Protein AF-A0AAI9WNK6-F1 (afdb_monomer)

Solvent-accessible surface area (backbone atoms only — not comparable to full-atom values): 5973 Å² total; per-residue (Å²): 107,74,70,57,53,52,52,50,53,51,51,50,50,51,51,52,51,52,45,38,49,47,11,70,74,67,33,55,93,78,34,60,34,64,71,58,52,53,51,52,49,52,53,46,71,70,35,66,62,52,59,50,52,50,49,53,53,51,49,52,52,51,52,53,48,52,52,45,48,73,49,50,50,59,50,51,52,46,29,76,72,30,75,71,48,28,67,67,46,46,64,59,52,64,61,55,70,77,54,60,68,74,79,74,54,134

Secondary structure (DSSP, 8-state):
-HHHHHHHHHHHHHHHHHHHHHHHHH-TTTS--HHHHHHHHHHHHH-HHHHHHHHHHHHHHHHHHHHHHHHHHHHHHHHHH-HHHHHHHHHHHHHHTT--GGGG--

pLDDT: mean 93.77, std 5.88, range [66.06, 98.31]

Foldseek 3Di:
DVVVVVVVVVVVVVVLVVLQVCCVVVDCVVRNHPVVVVVVVVVLVPDVVNVVVVVVVVVVVVVVVVVCCVPVVVLVVVLVVDVVSVVVCVVVCVVPVPDDVVVVDD

Sequence (106 aa):
MKTTLLRYSAAAAVLFLLWEAASVLLGEDIIPSPAAVLRALQEALMNPDLARHAAVSARRLAEALAVAILTGFPLGLLFGHSPKADWLGAPITFITLPLPKIVLLP

Structure (mmCIF, N/CA/C/O backbone):
data_AF-A0AAI9WNK6-F1
#
_entry.id   AF-A0AAI9WNK6-F1
#
loop_
_atom_site.group_PDB
_atom_site.id
_atom_site.type_symbol
_atom_site.label_atom_id
_atom_site.label_alt_id
_atom_site.label_comp_id
_atom_site.label_asym_id
_atom_site.label_entity_id
_atom_site.label_seq_id
_atom_site.pdbx_PDB_ins_code
_atom_site.Cartn_x
_atom_site.Cartn_y
_atom_site.Cartn_z
_atom_site.occupancy
_atom_site.B_iso_or_equiv
_atom_site.auth_seq_id
_atom_site.auth_comp_id
_atom_site.auth_asym_id
_atom_site.auth_atom_id
_atom_site.pdbx_PDB_model_num
ATOM 1 N N . MET A 1 1 ? 30.781 -3.188 5.743 1.00 66.06 1 MET A N 1
ATOM 2 C CA . MET A 1 1 ? 29.942 -2.191 5.031 1.00 66.06 1 MET A CA 1
ATOM 3 C C . MET A 1 1 ? 30.277 -2.067 3.545 1.00 66.06 1 MET A C 1
ATOM 5 O O . MET A 1 1 ? 29.397 -2.356 2.749 1.00 66.06 1 MET A O 1
ATOM 9 N N . LYS A 1 2 ? 31.507 -1.703 3.136 1.00 74.75 2 LYS A N 1
ATOM 10 C CA . LYS A 1 2 ? 31.858 -1.525 1.704 1.00 74.75 2 LYS A CA 1
ATOM 11 C C . LYS A 1 2 ? 31.635 -2.780 0.840 1.00 74.75 2 LYS A C 1
ATOM 13 O O . LYS A 1 2 ? 31.075 -2.692 -0.243 1.00 74.75 2 LYS A O 1
ATOM 18 N N . THR A 1 3 ? 32.005 -3.953 1.354 1.00 86.88 3 THR A N 1
ATOM 19 C CA . THR A 1 3 ? 31.813 -5.249 0.676 1.00 86.88 3 THR A CA 1
ATOM 20 C C . THR A 1 3 ? 30.341 -5.637 0.538 1.00 86.88 3 THR A C 1
ATOM 22 O O . THR A 1 3 ? 29.941 -6.203 -0.472 1.00 86.88 3 THR A O 1
ATOM 25 N N . THR A 1 4 ? 29.515 -5.305 1.530 1.00 89.62 4 THR A N 1
ATOM 26 C CA . THR A 1 4 ? 28.067 -5.545 1.512 1.00 89.62 4 THR A CA 1
ATOM 27 C C . THR A 1 4 ? 27.374 -4.688 0.456 1.00 89.62 4 THR A C 1
ATOM 29 O O . THR A 1 4 ? 26.599 -5.216 -0.333 1.00 89.62 4 THR A O 1
ATOM 32 N N . LEU A 1 5 ? 27.695 -3.391 0.399 1.00 94.12 5 LEU A N 1
ATOM 33 C CA . LEU A 1 5 ? 27.138 -2.473 -0.596 1.00 94.12 5 LEU A CA 1
ATOM 34 C C . LEU A 1 5 ? 27.471 -2.931 -2.023 1.00 94.12 5 LEU A C 1
ATOM 36 O O . LEU A 1 5 ? 26.574 -3.036 -2.850 1.00 94.12 5 LEU A O 1
ATOM 40 N N . LEU A 1 6 ? 28.732 -3.301 -2.277 1.00 95.19 6 LEU A N 1
ATOM 41 C CA . LEU A 1 6 ? 29.170 -3.801 -3.583 1.00 95.19 6 LEU A CA 1
ATOM 42 C C . LEU A 1 6 ? 28.383 -5.044 -4.024 1.00 95.19 6 LEU A C 1
ATOM 44 O O . LEU A 1 6 ? 27.975 -5.135 -5.178 1.00 95.19 6 LEU A O 1
ATOM 48 N N . ARG A 1 7 ? 28.139 -5.986 -3.104 1.00 95.06 7 ARG A N 1
ATOM 49 C CA . ARG A 1 7 ? 27.366 -7.205 -3.391 1.00 95.06 7 ARG A CA 1
ATOM 50 C C . ARG A 1 7 ? 25.924 -6.889 -3.777 1.00 95.06 7 ARG A C 1
ATOM 52 O O . ARG A 1 7 ? 25.432 -7.462 -4.742 1.00 95.06 7 ARG A O 1
ATOM 5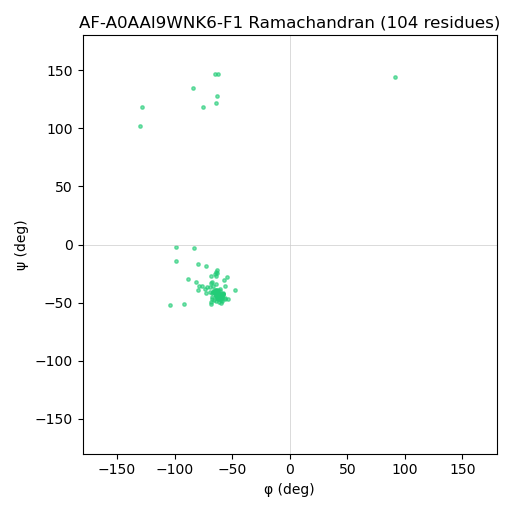9 N N . TYR A 1 8 ? 25.264 -5.982 -3.056 1.00 96.44 8 TYR A N 1
ATOM 60 C CA . TYR A 1 8 ? 23.888 -5.594 -3.374 1.00 96.44 8 TYR A CA 1
ATOM 61 C C . TYR A 1 8 ? 23.795 -4.808 -4.681 1.00 96.44 8 TYR A C 1
ATOM 63 O O . TYR A 1 8 ? 22.905 -5.086 -5.479 1.00 96.44 8 TYR A O 1
ATOM 71 N N . SER A 1 9 ? 24.730 -3.895 -4.952 1.00 96.44 9 SER A N 1
ATOM 72 C CA . SER A 1 9 ? 24.780 -3.187 -6.235 1.00 96.44 9 SER A CA 1
ATOM 73 C C . SER A 1 9 ? 25.027 -4.142 -7.406 1.00 96.44 9 SER A C 1
ATOM 75 O O . SER A 1 9 ? 24.370 -4.022 -8.434 1.00 96.44 9 SER A O 1
ATOM 77 N N . ALA A 1 10 ? 25.927 -5.120 -7.248 1.00 96.56 10 ALA A N 1
ATOM 78 C CA . ALA A 1 10 ? 26.172 -6.142 -8.265 1.00 96.56 10 AL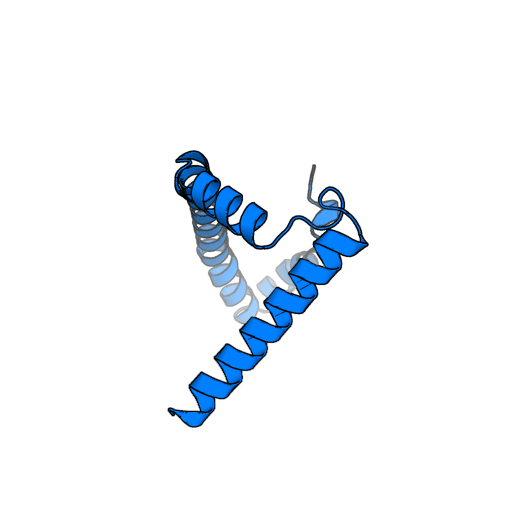A A CA 1
ATOM 79 C C . ALA A 1 10 ? 24.932 -7.019 -8.498 1.00 96.56 10 ALA A C 1
ATOM 81 O O . ALA A 1 10 ? 24.558 -7.256 -9.642 1.00 96.56 10 ALA A O 1
ATOM 82 N N . ALA A 1 11 ? 24.256 -7.450 -7.428 1.00 96.94 11 ALA A N 1
ATOM 83 C CA . ALA A 1 11 ? 23.008 -8.201 -7.536 1.00 96.94 11 ALA A CA 1
ATOM 84 C C . ALA A 1 11 ? 21.913 -7.389 -8.247 1.00 96.94 11 ALA A C 1
ATOM 86 O O . ALA A 1 11 ? 21.256 -7.908 -9.144 1.00 96.94 11 ALA A O 1
ATOM 87 N N . ALA A 1 12 ? 21.757 -6.107 -7.902 1.00 96.12 12 ALA A N 1
ATOM 88 C CA . ALA A 1 12 ? 20.814 -5.217 -8.571 1.00 96.12 12 ALA A CA 1
ATOM 89 C C . ALA A 1 12 ? 21.143 -5.073 -10.064 1.00 96.12 12 ALA A C 1
ATOM 91 O O . ALA A 1 12 ? 20.252 -5.214 -10.894 1.00 96.12 12 ALA A O 1
ATOM 92 N N . ALA A 1 13 ? 22.415 -4.866 -10.419 1.00 97.00 13 ALA A N 1
ATOM 93 C CA . ALA A 1 13 ? 22.844 -4.782 -11.813 1.00 97.00 13 ALA A CA 1
ATOM 94 C C . ALA A 1 13 ? 22.516 -6.065 -12.593 1.00 97.00 13 ALA A C 1
ATOM 96 O O . ALA A 1 13 ? 21.972 -5.985 -13.690 1.00 97.00 13 ALA A O 1
ATOM 97 N N . VAL A 1 14 ? 22.772 -7.243 -12.013 1.00 97.50 14 VAL A N 1
ATOM 98 C CA . VAL A 1 14 ? 22.399 -8.528 -12.626 1.00 97.50 14 VAL A CA 1
ATOM 99 C C . VAL A 1 14 ? 20.887 -8.619 -12.836 1.00 97.50 14 VAL A C 1
ATOM 101 O O . VAL A 1 14 ? 20.455 -9.011 -13.914 1.00 97.50 14 VAL A O 1
ATOM 104 N N . LEU A 1 15 ? 20.075 -8.217 -11.855 1.00 97.25 15 LEU A N 1
ATOM 105 C CA . LEU A 1 15 ? 18.615 -8.213 -11.995 1.00 97.25 15 LEU A CA 1
ATOM 106 C C . LEU A 1 15 ? 18.136 -7.263 -13.099 1.00 97.25 15 LEU A C 1
ATOM 108 O O . LEU A 1 15 ? 17.277 -7.648 -13.887 1.00 97.25 15 LEU A O 1
ATOM 112 N N . PHE A 1 16 ? 18.708 -6.060 -13.197 1.00 96.75 16 PHE A N 1
ATOM 113 C CA . PHE A 1 16 ? 18.389 -5.120 -14.274 1.00 96.75 16 PHE A CA 1
ATOM 114 C C . PHE A 1 16 ? 18.785 -5.660 -15.649 1.00 96.75 16 PHE A C 1
ATOM 116 O O . PHE A 1 16 ? 18.017 -5.511 -16.592 1.00 96.75 16 PHE A O 1
ATOM 123 N N . LEU A 1 17 ? 19.935 -6.330 -15.763 1.00 97.19 17 LEU A N 1
ATOM 124 C CA . LEU A 1 17 ? 20.359 -6.964 -17.013 1.00 97.19 17 LEU A CA 1
ATOM 125 C C . LEU A 1 17 ? 19.446 -8.128 -17.405 1.00 97.19 17 LEU A C 1
ATOM 127 O O . LEU A 1 17 ? 19.108 -8.267 -18.575 1.00 97.19 17 LEU A O 1
ATOM 131 N N . LEU A 1 18 ? 19.027 -8.951 -16.441 1.00 97.44 18 LEU A N 1
ATOM 132 C CA . LEU A 1 18 ? 18.077 -10.037 -16.689 1.00 97.44 18 LEU A CA 1
ATOM 133 C C . LEU A 1 18 ? 16.702 -9.502 -17.097 1.00 97.44 18 LEU A C 1
ATOM 135 O O . LEU A 1 18 ? 16.076 -10.064 -17.990 1.00 97.44 18 LEU A O 1
ATOM 139 N N . TRP A 1 19 ? 16.245 -8.416 -16.474 1.00 9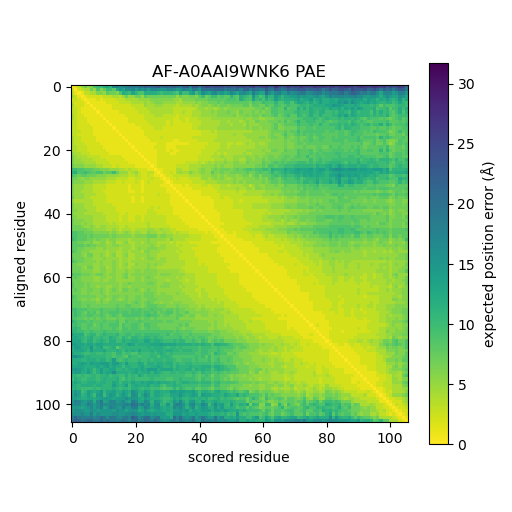7.56 19 TRP A N 1
ATOM 140 C CA . TRP A 1 19 ? 14.999 -7.750 -16.843 1.00 97.56 19 TRP A CA 1
ATOM 141 C C . TRP A 1 19 ? 15.086 -7.135 -18.245 1.00 97.56 19 TRP A C 1
ATOM 143 O O . TRP A 1 19 ? 14.214 -7.398 -19.068 1.00 97.56 19 TRP A O 1
ATOM 153 N N . GLU A 1 20 ? 16.152 -6.399 -18.561 1.00 97.12 20 GLU A N 1
ATOM 154 C CA . GLU A 1 20 ? 16.390 -5.870 -19.910 1.00 97.12 20 GLU A CA 1
ATOM 155 C C . GLU A 1 20 ? 16.413 -7.003 -20.949 1.00 97.12 20 GLU A C 1
ATOM 157 O O . GLU A 1 20 ? 15.712 -6.941 -21.956 1.00 97.12 20 GLU A O 1
ATOM 162 N N . ALA A 1 21 ? 17.136 -8.093 -20.670 1.00 96.69 21 ALA A N 1
ATOM 163 C CA . ALA A 1 21 ? 17.161 -9.265 -21.541 1.00 96.69 21 ALA A CA 1
ATOM 164 C C . ALA A 1 21 ? 15.764 -9.880 -21.718 1.00 96.69 21 ALA A C 1
ATOM 166 O O . ALA A 1 21 ? 15.385 -10.217 -22.836 1.00 96.69 21 ALA A O 1
ATOM 167 N N . ALA A 1 22 ? 14.977 -10.003 -20.646 1.00 96.38 22 ALA A N 1
ATOM 168 C CA . ALA A 1 22 ? 13.608 -10.509 -20.721 1.00 96.38 22 ALA A CA 1
ATOM 169 C C . ALA A 1 22 ? 12.699 -9.594 -21.553 1.00 96.38 22 ALA A C 1
ATOM 171 O O . ALA A 1 22 ? 11.896 -10.095 -22.333 1.00 96.38 22 ALA A O 1
ATOM 172 N N . SER A 1 23 ? 12.859 -8.276 -21.430 1.00 97.06 23 SER A N 1
ATOM 173 C CA . SER A 1 23 ? 12.128 -7.287 -22.224 1.00 97.06 23 SER A CA 1
ATOM 174 C C . SER A 1 23 ? 12.428 -7.418 -23.720 1.00 97.06 23 SER A C 1
ATOM 176 O O . SER A 1 23 ? 11.509 -7.481 -24.533 1.00 97.06 23 SER A O 1
ATOM 178 N N . VAL A 1 24 ? 13.703 -7.580 -24.085 1.00 95.31 24 VAL A N 1
ATOM 179 C CA . VAL A 1 24 ? 14.114 -7.812 -25.479 1.00 95.31 24 VAL A CA 1
ATOM 180 C C . VAL A 1 24 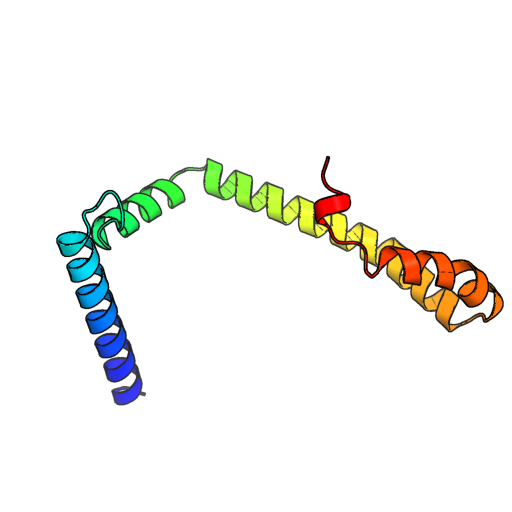? 13.622 -9.166 -26.007 1.00 95.31 24 VAL A C 1
ATOM 182 O O . VAL A 1 24 ? 13.183 -9.253 -27.151 1.00 95.31 24 VAL A O 1
ATOM 185 N N . LEU A 1 25 ? 13.688 -10.228 -25.196 1.00 96.81 25 LEU A N 1
ATOM 186 C CA . LEU A 1 25 ? 13.329 -11.589 -25.619 1.00 96.81 25 LEU A CA 1
ATOM 187 C C . LEU A 1 25 ? 11.816 -11.822 -25.720 1.00 96.81 25 LEU A C 1
ATOM 189 O O . LEU A 1 25 ? 11.379 -12.586 -26.579 1.00 96.81 25 LEU A O 1
ATOM 193 N N . LEU A 1 26 ? 11.027 -11.215 -24.830 1.00 95.12 26 LEU A N 1
ATOM 194 C CA . LEU A 1 26 ? 9.572 -11.405 -24.750 1.00 95.12 26 LEU A CA 1
ATOM 195 C C . LEU A 1 26 ? 8.787 -10.277 -25.436 1.00 95.12 26 LEU A C 1
ATOM 197 O O . LEU A 1 26 ? 7.600 -10.444 -25.702 1.00 95.12 26 LEU A O 1
ATOM 201 N N . GLY A 1 27 ? 9.445 -9.161 -25.752 1.00 92.38 27 GLY A N 1
ATOM 202 C CA . GLY A 1 27 ? 8.839 -7.964 -26.327 1.00 92.38 27 GLY A CA 1
ATOM 203 C C . GLY A 1 27 ? 8.383 -6.963 -25.262 1.00 92.38 27 GLY A C 1
ATOM 204 O O . GLY A 1 27 ? 7.884 -7.338 -24.195 1.00 92.38 27 GLY A O 1
ATOM 205 N N . GLU A 1 28 ? 8.520 -5.670 -25.577 1.00 88.12 28 GLU A N 1
ATOM 206 C CA . GLU A 1 28 ? 8.194 -4.571 -24.653 1.00 88.12 28 GLU A CA 1
ATOM 207 C C . GLU A 1 28 ? 6.705 -4.504 -24.273 1.00 88.12 28 GLU A C 1
ATOM 209 O O . GLU A 1 28 ? 6.385 -4.017 -23.190 1.00 88.12 28 GLU A O 1
ATOM 214 N N . ASP A 1 29 ? 5.807 -5.050 -25.101 1.00 91.25 29 ASP A N 1
ATOM 215 C CA . ASP A 1 29 ? 4.368 -5.129 -24.805 1.00 91.25 29 ASP A CA 1
ATOM 216 C C . ASP A 1 29 ? 4.051 -6.105 -23.659 1.00 91.25 29 ASP A C 1
ATOM 218 O O . ASP A 1 29 ? 3.048 -5.947 -22.962 1.00 91.25 29 ASP A O 1
ATOM 222 N N . ILE A 1 30 ? 4.897 -7.125 -23.461 1.00 93.88 30 ILE A N 1
ATOM 223 C CA . ILE A 1 30 ? 4.748 -8.108 -22.379 1.00 93.88 30 ILE A CA 1
ATOM 224 C C . ILE A 1 30 ? 5.535 -7.651 -21.155 1.00 93.88 30 ILE A C 1
ATOM 226 O O . ILE A 1 30 ? 5.004 -7.627 -20.042 1.00 93.88 30 ILE A O 1
ATOM 230 N N . ILE A 1 31 ? 6.812 -7.311 -21.353 1.00 95.56 31 ILE A N 1
ATOM 231 C CA . ILE A 1 31 ? 7.696 -6.832 -20.293 1.00 95.56 31 ILE A CA 1
ATOM 232 C C . ILE A 1 31 ? 8.366 -5.546 -20.777 1.00 95.56 31 ILE A C 1
ATOM 234 O O . ILE A 1 31 ? 9.332 -5.625 -21.536 1.00 95.56 31 ILE A O 1
ATOM 238 N N . PRO A 1 32 ? 7.912 -4.365 -20.330 1.00 96.06 32 PRO A N 1
ATOM 239 C CA . PRO A 1 32 ? 8.554 -3.112 -20.700 1.00 96.06 32 PRO A CA 1
ATOM 240 C C . PRO A 1 32 ? 9.978 -3.049 -20.141 1.00 96.06 32 PRO A C 1
ATOM 242 O O . PRO A 1 32 ? 10.260 -3.571 -19.052 1.00 96.06 32 PRO A O 1
ATOM 245 N N . SER A 1 33 ? 10.873 -2.392 -20.880 1.00 97.06 33 SER A N 1
ATOM 246 C CA . SER A 1 33 ? 12.268 -2.240 -20.473 1.00 97.06 33 SER A CA 1
ATOM 247 C C . SER A 1 33 ? 12.377 -1.448 -19.161 1.00 97.06 33 SER A C 1
ATOM 249 O O . SER A 1 33 ? 11.583 -0.528 -18.916 1.00 97.06 33 SER A O 1
ATOM 251 N N . PRO A 1 34 ? 13.369 -1.742 -18.300 1.00 96.19 34 PRO A N 1
ATOM 252 C CA . PRO A 1 34 ? 13.633 -0.962 -17.097 1.00 96.19 34 PRO A CA 1
ATOM 253 C C . PRO A 1 34 ? 13.673 0.550 -17.347 1.00 96.19 34 PRO A C 1
ATOM 255 O O . PRO A 1 34 ? 13.147 1.329 -16.552 1.00 96.19 34 PRO A O 1
ATOM 258 N N . ALA A 1 35 ? 14.251 0.980 -18.474 1.00 95.62 35 ALA A N 1
ATOM 259 C CA . ALA A 1 35 ? 14.298 2.389 -18.849 1.00 95.62 35 ALA A CA 1
ATOM 260 C C . ALA A 1 35 ? 12.903 2.970 -19.145 1.00 95.62 35 ALA A C 1
ATOM 262 O O . ALA A 1 35 ? 12.616 4.097 -18.735 1.00 95.62 35 ALA A O 1
ATOM 263 N N . ALA A 1 36 ? 12.030 2.220 -19.828 1.00 96.12 36 ALA A N 1
ATOM 264 C CA . ALA A 1 36 ? 10.647 2.628 -20.065 1.00 96.12 36 ALA A CA 1
ATOM 265 C C . ALA A 1 36 ? 9.862 2.748 -18.752 1.00 96.12 36 ALA A C 1
ATOM 267 O O . ALA A 1 36 ? 9.1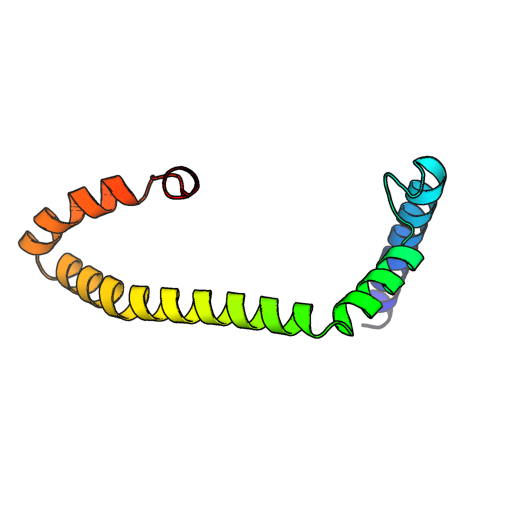76 3.749 -18.540 1.00 96.12 36 ALA A O 1
ATOM 268 N N . VAL A 1 37 ? 10.037 1.797 -17.830 1.00 96.38 37 VAL A N 1
ATOM 269 C CA . VAL A 1 37 ? 9.392 1.846 -16.509 1.00 96.38 37 VAL A CA 1
ATOM 270 C C . VAL A 1 37 ? 9.891 3.020 -15.669 1.00 96.38 37 VAL A C 1
ATOM 272 O O . VAL A 1 37 ? 9.082 3.681 -15.025 1.00 96.38 37 VAL A O 1
ATOM 275 N N . LEU A 1 38 ? 11.190 3.335 -15.695 1.00 96.31 38 LEU A N 1
ATOM 276 C CA . LEU A 1 38 ? 11.726 4.502 -14.983 1.00 96.31 38 LEU A CA 1
ATOM 277 C C . LEU A 1 38 ? 11.169 5.825 -15.526 1.00 96.31 38 LEU A C 1
ATOM 279 O O . LEU A 1 38 ? 10.848 6.711 -14.734 1.00 96.31 38 LEU A O 1
ATOM 283 N N . ARG A 1 39 ? 11.007 5.953 -16.851 1.00 97.00 39 ARG A N 1
ATOM 284 C CA . ARG A 1 39 ? 10.355 7.126 -17.462 1.00 97.00 39 ARG A CA 1
ATOM 285 C C . ARG A 1 39 ? 8.888 7.229 -17.053 1.00 97.00 39 ARG A C 1
ATOM 287 O O . ARG A 1 39 ? 8.479 8.273 -16.556 1.00 97.00 39 ARG A O 1
ATOM 294 N N . ALA A 1 40 ? 8.134 6.136 -17.162 1.00 95.88 40 ALA A N 1
ATOM 295 C CA . ALA A 1 40 ? 6.733 6.096 -16.748 1.00 95.88 40 ALA A CA 1
ATOM 296 C C . ALA A 1 40 ? 6.565 6.402 -15.249 1.00 95.88 40 ALA A C 1
ATOM 298 O O . ALA A 1 40 ? 5.642 7.112 -14.853 1.00 95.88 40 ALA A O 1
ATOM 299 N N . LEU A 1 41 ? 7.483 5.921 -14.404 1.00 96.12 41 LEU A N 1
ATOM 300 C CA . LEU A 1 41 ? 7.514 6.253 -12.982 1.00 96.12 41 LEU A CA 1
ATOM 301 C C . LEU A 1 41 ? 7.748 7.751 -12.766 1.00 96.12 41 LEU A C 1
ATOM 303 O O . LEU A 1 41 ? 7.050 8.363 -11.961 1.00 96.12 41 LEU A O 1
ATOM 307 N N . GLN A 1 42 ? 8.706 8.351 -13.475 1.00 97.31 42 GLN A N 1
ATOM 308 C CA . GLN A 1 42 ? 8.962 9.787 -13.387 1.00 97.31 42 GLN A CA 1
ATOM 309 C C . GLN A 1 42 ? 7.735 10.600 -13.824 1.00 97.31 42 GLN A C 1
ATOM 311 O O . GLN A 1 42 ? 7.335 11.519 -13.112 1.00 97.31 42 GLN A O 1
ATOM 316 N N . GLU A 1 43 ? 7.109 10.243 -14.944 1.00 96.94 43 GLU A N 1
ATOM 317 C CA . GLU A 1 43 ? 5.877 10.876 -15.432 1.00 96.94 43 GLU A CA 1
ATOM 318 C C . GLU A 1 43 ? 4.736 10.757 -14.413 1.00 96.94 43 GLU A C 1
ATOM 320 O O . GLU A 1 43 ? 4.081 11.750 -14.096 1.00 96.94 43 GLU A O 1
ATOM 325 N N . ALA A 1 44 ? 4.543 9.570 -13.832 1.00 95.75 44 ALA A N 1
ATOM 326 C CA . ALA A 1 44 ? 3.532 9.336 -12.806 1.00 95.75 44 ALA A CA 1
ATOM 327 C C . ALA A 1 44 ? 3.796 10.152 -11.532 1.00 95.75 44 ALA A C 1
ATOM 329 O O . ALA A 1 44 ? 2.860 10.696 -10.952 1.00 95.75 44 ALA A O 1
ATOM 330 N N . LEU A 1 45 ? 5.057 10.276 -11.107 1.00 95.88 45 LEU A N 1
ATOM 331 C CA . LEU A 1 45 ? 5.441 11.080 -9.942 1.00 95.88 45 LEU A CA 1
ATOM 332 C C . LEU A 1 45 ? 5.244 12.582 -10.167 1.00 95.88 45 LEU A C 1
ATOM 334 O O . LEU A 1 45 ? 4.950 13.302 -9.214 1.00 95.88 45 LEU A O 1
ATOM 338 N N . MET A 1 46 ? 5.405 13.058 -11.403 1.00 95.94 46 MET A N 1
ATOM 339 C CA . MET A 1 46 ? 5.126 14.453 -11.763 1.00 95.94 46 MET A CA 1
ATOM 340 C C . MET A 1 46 ? 3.630 14.720 -11.962 1.00 95.94 46 MET A C 1
ATOM 342 O O . MET A 1 46 ? 3.206 15.875 -11.933 1.00 95.94 46 MET A O 1
ATOM 346 N N . ASN A 1 47 ? 2.820 13.674 -12.139 1.00 96.81 47 ASN A N 1
ATOM 347 C CA . ASN A 1 47 ? 1.379 13.809 -12.259 1.00 96.81 47 ASN A CA 1
ATOM 348 C C . ASN A 1 47 ? 0.740 14.089 -10.877 1.00 96.81 47 ASN A C 1
ATOM 350 O O . ASN A 1 47 ? 0.792 13.233 -9.985 1.00 96.81 47 ASN A O 1
ATOM 354 N N . PRO A 1 48 ? 0.075 15.245 -10.680 1.00 94.69 48 PRO A N 1
ATOM 355 C CA . PRO A 1 48 ? -0.559 15.583 -9.405 1.00 94.69 48 PRO A CA 1
ATOM 356 C C . PRO A 1 48 ? -1.689 14.619 -9.014 1.00 94.69 48 PRO A C 1
ATOM 358 O O . PRO A 1 48 ? -1.997 14.490 -7.824 1.00 94.69 48 PRO A O 1
ATOM 361 N N . ASP A 1 49 ? -2.287 13.908 -9.974 1.00 96.31 49 ASP A N 1
ATOM 362 C CA . ASP A 1 49 ? -3.319 12.915 -9.690 1.00 96.31 49 ASP A CA 1
ATOM 363 C C . ASP A 1 49 ? -2.780 11.753 -8.856 1.00 96.31 49 ASP A C 1
ATOM 365 O O . ASP A 1 49 ? -3.501 11.270 -7.983 1.00 96.31 49 ASP A O 1
ATOM 369 N N . LEU A 1 50 ? -1.516 11.343 -9.033 1.00 96.06 50 LEU A N 1
ATOM 370 C CA . LEU A 1 50 ? -0.927 10.272 -8.223 1.00 96.06 50 LEU A CA 1
ATOM 371 C C . LEU A 1 50 ? -0.943 10.650 -6.738 1.00 96.06 50 LEU A C 1
ATOM 373 O O . LEU A 1 50 ? -1.442 9.894 -5.901 1.00 96.06 50 LEU A O 1
ATOM 377 N N . ALA A 1 51 ? -0.453 11.850 -6.418 1.00 95.25 51 ALA A N 1
ATOM 378 C CA . ALA A 1 51 ? -0.450 12.366 -5.055 1.00 95.25 51 ALA A CA 1
ATOM 379 C C . ALA A 1 51 ? -1.878 12.548 -4.520 1.00 95.25 51 ALA A C 1
ATOM 381 O O . ALA A 1 51 ? -2.164 12.176 -3.379 1.00 95.25 51 ALA A O 1
ATOM 382 N N . ARG A 1 52 ? -2.801 13.057 -5.348 1.00 97.31 52 ARG A N 1
ATOM 383 C CA . ARG A 1 52 ? -4.212 13.223 -4.976 1.00 97.31 52 ARG A CA 1
ATOM 384 C C . ARG A 1 52 ? -4.867 11.884 -4.639 1.00 97.31 52 ARG A C 1
ATOM 386 O O . ARG A 1 52 ? -5.504 11.765 -3.595 1.00 97.31 52 ARG A O 1
ATOM 393 N N . HIS A 1 53 ? -4.718 10.875 -5.491 1.00 96.62 53 HIS A N 1
ATOM 394 C CA . HIS A 1 53 ? -5.301 9.552 -5.273 1.00 96.62 53 HIS A CA 1
ATOM 395 C C . HIS A 1 53 ? -4.681 8.852 -4.062 1.00 96.62 53 HIS A C 1
ATOM 397 O O . HIS A 1 53 ? -5.420 8.288 -3.250 1.00 96.62 53 HIS A O 1
ATOM 403 N N . ALA A 1 54 ? -3.361 8.958 -3.881 1.00 96.88 54 ALA A N 1
ATOM 404 C CA . ALA A 1 54 ? -2.684 8.457 -2.689 1.00 96.88 54 ALA A CA 1
ATOM 405 C C . ALA A 1 54 ? -3.223 9.124 -1.412 1.00 96.88 54 ALA A C 1
ATOM 407 O O . ALA A 1 54 ? -3.566 8.426 -0.457 1.00 96.88 54 ALA A O 1
ATOM 408 N N . ALA A 1 55 ? -3.385 10.451 -1.412 1.00 97.62 55 ALA A N 1
ATOM 409 C CA . ALA A 1 55 ? -3.924 11.197 -0.276 1.00 97.62 55 ALA A CA 1
ATOM 410 C C . ALA A 1 55 ? -5.384 10.828 0.029 1.00 97.62 55 ALA A C 1
ATOM 412 O O . ALA A 1 55 ? -5.733 10.604 1.187 1.00 97.62 55 ALA A O 1
ATOM 413 N N . VAL A 1 56 ? -6.235 10.706 -0.994 1.00 98.06 56 VAL A N 1
ATOM 414 C CA . VAL A 1 56 ? -7.630 10.267 -0.826 1.00 98.06 56 VAL A CA 1
ATOM 415 C C . VAL A 1 56 ? -7.688 8.850 -0.252 1.00 98.06 56 VAL A C 1
ATOM 417 O O . VAL A 1 56 ? -8.453 8.599 0.678 1.00 98.06 56 VAL A O 1
ATOM 420 N N . SER A 1 57 ? -6.866 7.926 -0.757 1.00 97.19 57 SER A N 1
ATOM 421 C CA . SER A 1 57 ? -6.793 6.556 -0.237 1.00 97.19 57 SER A CA 1
ATOM 422 C C . SER A 1 57 ? -6.311 6.521 1.217 1.00 97.19 57 SER A C 1
ATOM 424 O O . SER A 1 57 ? -6.920 5.855 2.055 1.00 97.19 57 SER A O 1
ATOM 426 N N . ALA A 1 58 ? -5.259 7.277 1.540 1.00 98.06 58 ALA A N 1
ATOM 427 C CA . ALA A 1 58 ? -4.722 7.373 2.894 1.00 98.06 58 ALA A CA 1
ATOM 428 C C . ALA A 1 58 ? -5.744 7.968 3.872 1.00 98.06 58 ALA A C 1
ATOM 430 O O . ALA A 1 58 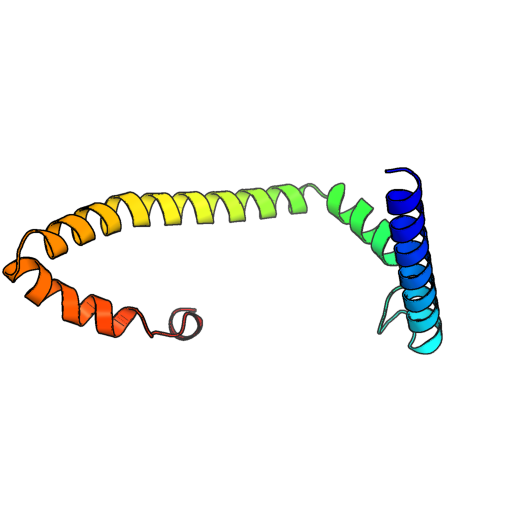? -5.942 7.431 4.961 1.00 98.06 58 ALA A O 1
ATOM 431 N N . ARG A 1 59 ? -6.448 9.031 3.465 1.00 98.31 59 ARG A N 1
ATOM 432 C CA . ARG A 1 59 ? -7.513 9.650 4.258 1.00 98.31 59 ARG A CA 1
ATOM 433 C C . ARG A 1 59 ? -8.648 8.666 4.534 1.00 98.31 59 ARG A C 1
ATOM 435 O O . ARG A 1 59 ? -9.048 8.528 5.683 1.00 98.31 59 ARG A O 1
ATOM 442 N N . ARG A 1 60 ? -9.122 7.944 3.513 1.00 96.81 60 ARG A N 1
ATOM 443 C CA . ARG A 1 60 ? -10.168 6.918 3.675 1.00 96.81 60 ARG A CA 1
ATOM 444 C C . ARG A 1 60 ? -9.751 5.834 4.668 1.00 96.81 60 ARG A C 1
ATOM 446 O O . ARG A 1 60 ? -10.558 5.437 5.503 1.00 96.81 60 ARG A O 1
ATOM 453 N N . LEU A 1 61 ? -8.501 5.370 4.594 1.00 97.50 61 LEU A N 1
ATOM 454 C CA . LEU A 1 61 ? -7.962 4.397 5.546 1.00 97.50 61 LEU A CA 1
ATOM 455 C C . LEU A 1 61 ? -7.918 4.966 6.970 1.00 97.50 61 LEU A C 1
ATOM 457 O O . LEU A 1 61 ? -8.339 4.290 7.904 1.00 97.50 61 LEU A O 1
ATOM 461 N N . ALA A 1 62 ? -7.436 6.199 7.132 1.00 98.31 62 ALA A N 1
ATOM 462 C CA . ALA A 1 62 ? -7.347 6.854 8.432 1.00 98.31 62 ALA A CA 1
ATOM 463 C C . ALA A 1 62 ? -8.731 7.059 9.069 1.00 98.31 62 ALA A C 1
ATOM 465 O O . ALA A 1 62 ? -8.914 6.737 10.240 1.00 98.31 62 ALA A O 1
ATOM 466 N N . GLU A 1 63 ? -9.714 7.531 8.298 1.00 98.12 63 GLU A N 1
ATOM 467 C CA . GLU A 1 63 ? -11.098 7.707 8.753 1.00 98.12 63 GLU A CA 1
ATOM 468 C C . GLU A 1 63 ? -11.733 6.364 9.145 1.00 98.12 63 GLU A C 1
ATOM 470 O O . GLU A 1 63 ? -12.294 6.243 10.234 1.00 98.12 63 GLU A O 1
ATOM 475 N N . ALA A 1 64 ? -11.590 5.330 8.307 1.00 96.38 64 ALA A N 1
ATOM 476 C CA . ALA A 1 64 ? -12.111 3.997 8.604 1.00 96.38 64 ALA A CA 1
ATOM 477 C C . ALA A 1 64 ? -11.475 3.400 9.868 1.00 96.38 64 ALA A C 1
ATOM 479 O O . ALA A 1 64 ? -12.176 2.831 10.705 1.00 96.38 64 ALA A O 1
ATOM 480 N N . LEU A 1 65 ? -10.159 3.562 10.035 1.00 97.69 65 LEU A N 1
ATOM 481 C CA . LEU A 1 65 ? -9.442 3.086 11.214 1.00 97.69 65 LEU A CA 1
ATOM 482 C C . LEU A 1 65 ? -9.854 3.853 12.473 1.00 97.69 65 LEU A C 1
ATOM 484 O O . LEU A 1 65 ? -10.065 3.234 13.511 1.00 97.69 65 LEU A O 1
ATOM 488 N N . ALA A 1 66 ? -10.015 5.174 12.386 1.00 98.31 66 ALA A N 1
ATOM 489 C CA . ALA A 1 66 ? -10.481 5.985 13.504 1.00 98.31 66 ALA A CA 1
ATOM 490 C C . ALA A 1 66 ? -11.872 5.535 13.969 1.00 98.31 66 ALA A C 1
ATOM 492 O O . ALA A 1 66 ? -12.065 5.283 15.157 1.00 98.31 66 ALA A O 1
ATOM 493 N N . VAL A 1 67 ? -12.817 5.349 13.041 1.00 97.81 67 VAL A N 1
ATOM 494 C CA . VAL A 1 67 ? -14.157 4.832 13.361 1.00 97.81 67 VAL A CA 1
ATOM 495 C C . VAL A 1 67 ? -14.075 3.428 13.963 1.00 97.81 67 VAL A C 1
ATOM 497 O O . VAL A 1 67 ? -14.707 3.170 14.988 1.00 97.81 67 VAL A O 1
ATOM 500 N N . ALA A 1 68 ? -13.274 2.532 13.382 1.00 95.69 68 ALA A N 1
ATOM 501 C CA . ALA A 1 68 ? -13.108 1.171 13.885 1.00 95.69 68 ALA A CA 1
ATOM 502 C C . ALA A 1 68 ? -12.507 1.136 15.298 1.00 95.69 68 ALA A C 1
ATOM 504 O O . ALA A 1 68 ? -12.955 0.351 16.126 1.00 95.69 68 ALA A O 1
ATOM 505 N N . ILE A 1 69 ? -11.536 1.999 15.608 1.00 97.88 69 ILE A N 1
ATOM 506 C CA . ILE A 1 69 ? -10.956 2.104 16.952 1.00 97.88 69 ILE A CA 1
ATOM 507 C C . ILE A 1 69 ? -11.988 2.677 17.923 1.00 97.88 69 ILE A C 1
ATOM 509 O O . ILE A 1 69 ? -12.242 2.074 18.961 1.00 97.88 69 ILE A O 1
ATOM 513 N N . LEU A 1 70 ? -12.621 3.803 17.584 1.00 98.25 70 LEU A N 1
ATOM 514 C CA . LEU A 1 70 ? -13.576 4.479 18.469 1.00 98.25 70 LEU A CA 1
ATOM 515 C C . LEU A 1 70 ? -14.813 3.632 18.787 1.00 98.25 70 LEU A C 1
ATOM 517 O O . LEU A 1 70 ? -15.443 3.849 19.817 1.00 98.25 70 LEU A O 1
ATOM 521 N N . THR A 1 71 ? -15.162 2.676 17.928 1.00 95.69 71 THR A N 1
ATOM 522 C CA . THR A 1 71 ? -16.323 1.794 18.123 1.00 95.69 71 THR A CA 1
ATOM 523 C C . THR A 1 71 ? -15.919 0.393 18.577 1.00 95.69 71 THR A C 1
ATOM 525 O O . THR A 1 71 ? -16.402 -0.095 19.598 1.00 95.69 71 THR A O 1
ATOM 528 N N . GLY A 1 72 ? -15.000 -0.250 17.862 1.00 93.94 72 GLY A N 1
ATOM 529 C CA . GLY A 1 72 ? -14.577 -1.622 18.108 1.00 93.94 72 GLY A CA 1
ATOM 530 C C . GLY A 1 72 ? -13.787 -1.793 19.401 1.00 93.94 72 GLY A C 1
ATOM 531 O O . GLY A 1 72 ? -13.989 -2.788 20.090 1.00 93.94 72 GLY A O 1
ATOM 532 N N . PHE A 1 73 ? -12.936 -0.831 19.779 1.00 95.75 73 PHE A N 1
ATOM 533 C CA . PHE A 1 73 ? -12.152 -0.948 21.013 1.00 95.75 73 PHE A CA 1
ATOM 534 C C . PHE A 1 73 ? -13.030 -0.875 22.277 1.00 95.75 73 PHE A C 1
ATOM 536 O O . PHE A 1 73 ? -12.936 -1.791 23.097 1.00 95.75 73 PHE A O 1
ATOM 543 N N . PRO A 1 74 ? -13.942 0.110 22.443 1.00 96.12 74 PRO A N 1
ATOM 544 C CA . PRO A 1 74 ? -14.862 0.113 23.582 1.00 96.12 74 PRO A CA 1
ATOM 545 C C . PRO A 1 74 ? -15.779 -1.112 23.628 1.00 96.12 74 PRO A C 1
ATOM 547 O O . PRO A 1 74 ? -15.993 -1.666 24.705 1.00 96.12 74 PRO A O 1
ATOM 550 N N . LEU A 1 75 ? -16.294 -1.565 22.477 1.00 94.88 75 LEU A N 1
ATOM 551 C CA . LEU A 1 75 ? -17.128 -2.769 22.413 1.00 94.88 75 LEU A CA 1
ATOM 552 C C . LEU A 1 75 ? -16.344 -4.022 22.811 1.00 94.88 75 LEU A C 1
ATOM 554 O O . LEU A 1 75 ? -16.834 -4.816 23.608 1.00 94.88 75 LEU A O 1
ATOM 558 N N . GLY A 1 76 ? -15.106 -4.164 22.334 1.00 93.38 76 GLY A N 1
ATOM 559 C CA . GLY A 1 76 ? -14.227 -5.266 22.717 1.00 93.38 76 GLY A CA 1
ATOM 560 C C . GLY A 1 76 ? -13.924 -5.284 24.218 1.00 93.38 76 GLY A C 1
ATOM 561 O O . GLY A 1 76 ? -13.993 -6.342 24.842 1.00 93.38 76 GLY A O 1
ATOM 562 N N . LEU A 1 77 ? -13.663 -4.118 24.822 1.00 96.00 77 LEU A N 1
ATOM 563 C CA . LEU A 1 77 ? -13.499 -4.003 26.276 1.00 96.00 77 LEU A CA 1
ATOM 564 C C . LEU A 1 77 ? -14.777 -4.391 27.032 1.00 96.00 77 LEU A C 1
ATOM 566 O O . LEU A 1 77 ? -14.700 -5.097 28.037 1.00 96.00 77 LEU A O 1
ATOM 570 N N . LEU A 1 78 ? -15.947 -3.960 26.553 1.00 96.12 78 LEU A N 1
ATOM 571 C CA . LEU A 1 78 ? -17.233 -4.290 27.168 1.00 96.12 78 LEU A CA 1
ATOM 572 C C . LEU A 1 78 ? -17.521 -5.797 27.115 1.00 96.12 78 LEU A C 1
ATOM 574 O O . LEU A 1 78 ? -17.944 -6.366 28.123 1.00 96.12 78 LEU A O 1
ATOM 578 N N . PHE A 1 79 ? -17.270 -6.439 25.970 1.00 94.62 79 PHE A N 1
ATOM 579 C CA . PHE A 1 79 ? -17.424 -7.887 25.807 1.00 94.62 79 PHE A CA 1
ATOM 580 C C . PHE A 1 79 ? -16.471 -8.639 26.741 1.00 94.62 79 PHE A C 1
ATOM 582 O O . PHE A 1 79 ? -16.907 -9.513 27.482 1.00 94.62 79 PHE A O 1
ATOM 589 N N . GLY A 1 80 ? -15.203 -8.221 26.824 1.00 92.25 80 GLY A N 1
ATOM 590 C CA . GLY A 1 80 ? -14.234 -8.826 27.744 1.00 92.25 80 GLY A CA 1
ATOM 591 C C . GLY A 1 80 ? -14.554 -8.626 29.232 1.00 92.25 80 GLY A C 1
ATOM 592 O O . GLY A 1 80 ? -14.141 -9.435 30.060 1.00 92.25 80 GLY A O 1
ATOM 593 N N . HIS A 1 81 ? -15.287 -7.567 29.591 1.00 96.44 81 HIS A N 1
ATOM 594 C CA . HIS A 1 81 ? -15.627 -7.266 30.983 1.00 96.44 81 HIS A CA 1
ATOM 595 C C . HIS A 1 81 ? -16.921 -7.944 31.470 1.00 96.44 81 HIS A C 1
ATOM 597 O O . HIS A 1 81 ? -17.046 -8.228 32.661 1.00 96.44 81 HIS A O 1
ATOM 603 N N . SER A 1 82 ? -17.898 -8.195 30.588 1.00 97.12 82 SER A N 1
ATOM 604 C CA . SER A 1 82 ? -19.231 -8.688 30.970 1.00 97.12 82 SER A CA 1
ATOM 605 C C . SER A 1 82 ? -19.644 -9.940 30.187 1.00 97.12 82 SER A C 1
ATOM 607 O O . SER A 1 82 ? -19.901 -9.839 28.985 1.00 97.12 82 SER A O 1
ATOM 609 N N . PRO A 1 83 ? -19.873 -11.088 30.861 1.00 94.88 83 PRO A N 1
ATOM 610 C CA . PRO A 1 83 ? -20.335 -12.316 30.204 1.00 94.88 83 PRO A CA 1
ATOM 611 C C . PRO A 1 83 ? -21.652 -12.156 29.430 1.00 94.88 83 PRO A C 1
ATOM 613 O O . PRO A 1 83 ? -21.874 -12.825 28.427 1.00 94.88 83 PRO A O 1
ATOM 616 N N . LYS A 1 84 ? -22.542 -11.255 29.874 1.00 95.88 84 LYS A N 1
ATOM 617 C CA . LYS A 1 84 ? -23.804 -10.973 29.169 1.00 95.88 84 LYS A CA 1
ATOM 618 C C . LYS A 1 84 ? -23.578 -10.196 27.872 1.00 95.88 84 LYS A C 1
ATOM 620 O O . LYS A 1 84 ? -24.300 -10.416 26.904 1.00 95.88 84 LYS A O 1
ATOM 625 N N . ALA A 1 85 ? -22.616 -9.273 27.871 1.00 94.62 85 ALA A N 1
ATOM 626 C CA . ALA A 1 85 ? -22.285 -8.491 26.687 1.00 94.62 85 ALA A CA 1
ATOM 627 C C . ALA A 1 85 ? -21.558 -9.360 25.652 1.00 94.62 85 ALA A C 1
ATOM 629 O O . ALA A 1 85 ? -21.901 -9.303 24.474 1.00 94.62 85 ALA A O 1
ATOM 630 N N . ASP A 1 86 ? -20.637 -10.214 26.107 1.00 94.69 86 ASP A N 1
ATOM 631 C CA . ASP A 1 86 ? -19.972 -11.213 25.267 1.00 94.69 86 ASP A CA 1
ATOM 632 C C . ASP A 1 86 ? -20.974 -12.170 24.612 1.00 94.69 86 ASP A C 1
ATOM 634 O O . ASP A 1 86 ? -20.977 -12.323 23.395 1.00 94.69 86 ASP A O 1
ATOM 638 N N . TRP A 1 87 ? -21.911 -12.725 25.389 1.00 95.12 87 TRP A N 1
ATOM 639 C CA . TRP A 1 87 ? -22.939 -13.629 24.864 1.00 95.12 87 TRP A CA 1
ATOM 640 C C . TRP A 1 87 ? -23.768 -13.014 23.723 1.00 95.12 87 TRP A C 1
ATOM 642 O O . TRP A 1 87 ? -24.134 -13.713 22.779 1.00 95.12 87 TRP A O 1
ATOM 652 N N . LEU A 1 88 ? -24.042 -11.705 23.783 1.00 94.00 88 LEU A N 1
ATOM 653 C CA . LEU A 1 88 ? -24.780 -10.993 22.738 1.00 94.00 88 LEU A CA 1
ATOM 654 C C . LEU A 1 88 ? -23.899 -10.633 21.528 1.00 94.00 88 LEU A C 1
ATOM 656 O O . LEU A 1 88 ? -24.364 -10.693 20.390 1.00 94.00 88 LEU A O 1
ATOM 660 N N . GLY A 1 89 ? -22.644 -10.238 21.762 1.00 92.25 89 GLY A N 1
ATOM 661 C CA . GLY A 1 89 ? -21.715 -9.795 20.718 1.00 92.25 89 GLY A CA 1
ATOM 662 C C . GLY A 1 89 ? -21.073 -10.940 19.933 1.00 92.25 89 GLY A C 1
ATOM 663 O O . GLY A 1 89 ? -20.895 -10.833 18.716 1.00 92.25 89 GLY A O 1
ATOM 664 N N . ALA A 1 90 ? -20.783 -12.057 20.603 1.00 91.38 90 ALA A N 1
ATOM 665 C CA . ALA A 1 90 ? -20.047 -13.185 20.048 1.00 91.38 90 ALA A CA 1
ATOM 666 C C . ALA A 1 90 ? -20.642 -13.731 18.734 1.00 91.38 90 ALA A C 1
ATOM 668 O O . ALA A 1 90 ? -19.875 -13.877 17.780 1.00 91.38 90 ALA A O 1
ATOM 669 N N . PRO A 1 91 ? -21.965 -13.969 18.589 1.00 92.50 91 PRO A N 1
ATOM 670 C CA . PRO A 1 91 ? -22.528 -14.468 17.332 1.00 92.50 91 PRO A CA 1
ATOM 671 C C . PRO A 1 91 ? -22.239 -13.550 16.138 1.00 92.50 91 PRO A C 1
ATOM 673 O O . PRO A 1 91 ? -21.873 -14.023 15.063 1.00 92.50 91 PRO A O 1
ATOM 676 N N . ILE A 1 92 ? -22.347 -12.232 16.330 1.00 90.56 92 ILE A N 1
ATOM 677 C CA . ILE A 1 92 ? -22.096 -11.240 15.277 1.00 90.56 92 ILE A CA 1
ATOM 678 C C . ILE A 1 92 ? -20.613 -11.251 14.905 1.00 90.56 92 ILE A C 1
ATOM 680 O O . ILE A 1 92 ? -20.271 -11.281 13.721 1.00 90.56 92 ILE A O 1
ATOM 684 N N . THR A 1 93 ? -19.725 -11.271 15.899 1.00 90.12 93 THR A N 1
ATOM 685 C CA . THR A 1 93 ? -18.276 -11.312 15.682 1.00 90.12 93 THR A CA 1
ATOM 686 C C . THR A 1 93 ? -17.854 -12.589 14.951 1.00 90.12 93 THR A C 1
ATOM 688 O O . THR A 1 93 ? -17.133 -12.503 13.960 1.00 90.12 93 THR A O 1
ATOM 691 N N . PHE A 1 94 ? -18.350 -13.761 15.358 1.00 90.44 94 PHE A N 1
ATOM 692 C CA . PHE A 1 94 ? -17.993 -15.040 14.734 1.00 90.44 94 PHE A CA 1
ATOM 693 C C . PHE A 1 94 ? -18.529 -15.202 13.312 1.00 90.44 94 PHE A C 1
ATOM 695 O O . PHE A 1 94 ? -17.857 -15.818 12.490 1.00 90.44 94 PHE A O 1
ATOM 702 N N . ILE A 1 95 ? -19.705 -14.650 13.003 1.00 90.50 95 ILE A N 1
ATOM 703 C CA . ILE A 1 95 ? -20.248 -14.690 11.639 1.00 90.50 95 ILE A CA 1
ATOM 704 C C . ILE A 1 95 ? -19.4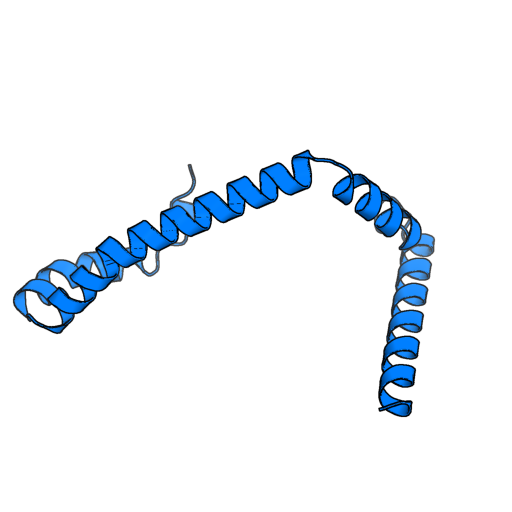91 -13.723 10.728 1.00 90.50 95 ILE A C 1
ATOM 706 O O . ILE A 1 95 ? -19.250 -14.048 9.571 1.00 90.50 95 ILE A O 1
ATOM 710 N N . THR A 1 96 ? -19.104 -12.547 11.229 1.00 89.00 96 THR A N 1
ATOM 711 C CA . THR A 1 96 ? -18.482 -11.500 10.403 1.00 89.00 96 THR A CA 1
ATOM 712 C C . THR A 1 96 ? -16.989 -11.710 10.161 1.00 89.00 96 THR A C 1
ATOM 714 O O . THR A 1 96 ? -16.503 -11.368 9.085 1.00 89.00 96 THR A O 1
ATOM 717 N N . LEU A 1 97 ? -16.259 -12.306 11.109 1.00 86.69 97 LEU A N 1
ATOM 718 C CA . LEU A 1 97 ? -14.814 -12.550 10.992 1.00 86.69 97 LEU A CA 1
ATOM 719 C C . LEU A 1 97 ? -14.383 -13.367 9.758 1.00 86.69 97 LEU A C 1
ATOM 721 O O . LEU A 1 97 ? -13.417 -12.964 9.107 1.00 86.69 97 LEU A O 1
ATOM 725 N N . PRO A 1 98 ? -15.038 -14.494 9.413 1.00 90.00 98 PRO A N 1
ATOM 726 C CA . PRO A 1 98 ? -14.650 -15.306 8.263 1.00 90.00 98 PRO A CA 1
ATOM 727 C C . PRO A 1 98 ? -15.213 -14.787 6.935 1.00 90.00 98 PRO A C 1
ATOM 729 O O . PRO A 1 98 ? -14.920 -15.386 5.899 1.00 90.00 98 PRO A O 1
ATOM 732 N N . LEU A 1 99 ? -16.023 -13.717 6.926 1.00 89.62 99 LEU A N 1
ATOM 733 C CA . LEU A 1 99 ? -16.621 -13.226 5.687 1.00 89.62 99 LEU A CA 1
ATOM 734 C C . LEU A 1 99 ? -15.531 -12.738 4.725 1.00 89.62 99 LEU A C 1
ATOM 736 O O . LEU A 1 99 ? -14.777 -11.811 5.049 1.00 89.62 99 LEU A O 1
ATOM 740 N N . PRO A 1 100 ? -15.453 -13.305 3.509 1.00 85.62 100 PRO A N 1
ATOM 741 C CA . PRO A 1 100 ? -14.542 -12.802 2.502 1.00 85.62 100 PRO A CA 1
ATOM 742 C C . PRO A 1 100 ? -14.945 -11.374 2.140 1.00 85.62 100 PRO A C 1
ATOM 744 O O . PRO A 1 100 ? -16.088 -11.124 1.760 1.00 85.62 100 PRO A O 1
ATOM 747 N N . LYS A 1 101 ? -13.994 -10.435 2.192 1.00 80.44 101 LYS A N 1
ATOM 748 C CA . LYS A 1 101 ? -14.254 -9.019 1.873 1.00 80.44 101 LYS A CA 1
ATOM 749 C C . LYS A 1 101 ? -14.883 -8.827 0.488 1.00 80.44 101 LYS A C 1
ATOM 751 O O . LYS A 1 101 ? -15.622 -7.873 0.304 1.00 80.44 101 LYS A O 1
ATOM 756 N N . ILE A 1 102 ? -14.627 -9.740 -0.456 1.00 84.75 102 ILE A N 1
ATOM 757 C CA . ILE A 1 10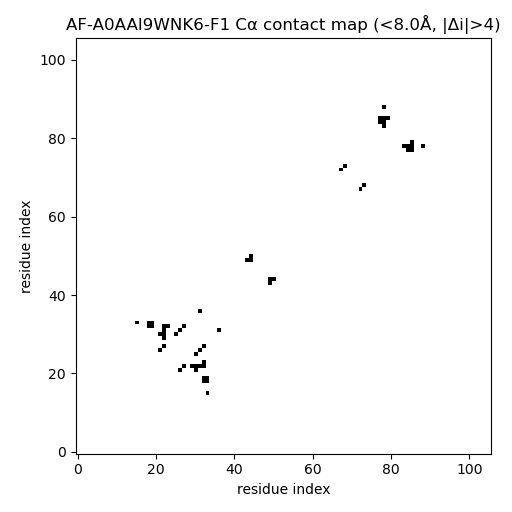2 ? -15.206 -9.708 -1.807 1.00 84.75 102 ILE A CA 1
ATOM 758 C C . ILE A 1 102 ? -16.731 -9.866 -1.825 1.00 84.75 102 ILE A C 1
ATOM 760 O O . ILE A 1 102 ? -17.371 -9.329 -2.714 1.00 84.75 102 ILE A O 1
ATOM 764 N N . VAL A 1 103 ? -17.319 -10.532 -0.826 1.00 84.94 103 VAL A N 1
ATOM 765 C CA . VAL A 1 103 ? -18.783 -10.662 -0.687 1.00 84.94 103 VAL A CA 1
ATOM 766 C C . VAL A 1 103 ? -19.421 -9.340 -0.237 1.00 84.94 103 VAL A C 1
ATOM 768 O O . VAL A 1 103 ? -20.619 -9.142 -0.390 1.00 84.94 103 VAL A O 1
ATOM 771 N N . LEU A 1 104 ? -18.620 -8.429 0.321 1.00 79.12 104 LEU A N 1
ATOM 772 C CA . LEU A 1 104 ? -19.059 -7.130 0.833 1.00 79.12 104 LEU A CA 1
ATOM 773 C C . LEU A 1 104 ? -18.807 -5.980 -0.157 1.00 79.12 104 LEU A C 1
ATOM 775 O O . LEU A 1 104 ? -19.124 -4.833 0.157 1.00 79.12 104 LEU A O 1
ATOM 779 N N . LEU A 1 105 ? -18.203 -6.260 -1.315 1.00 75.44 105 LEU A N 1
ATOM 780 C CA . LEU A 1 105 ? -18.048 -5.282 -2.390 1.00 75.44 105 LEU A CA 1
ATOM 781 C C . LEU A 1 105 ? -19.338 -5.270 -3.239 1.00 75.44 105 LEU A C 1
ATOM 783 O O . LEU A 1 105 ? -19.845 -6.354 -3.527 1.00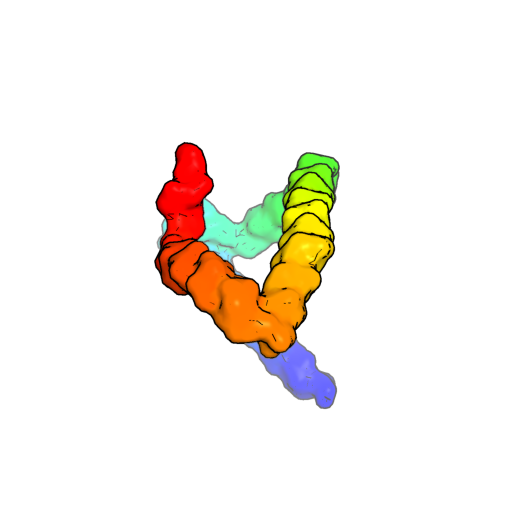 75.44 105 LEU A O 1
ATOM 787 N N . PRO A 1 106 ? -19.888 -4.091 -3.596 1.00 67.75 106 PRO A N 1
ATOM 788 C CA . PRO A 1 106 ? -21.047 -3.988 -4.484 1.00 67.75 106 PRO A CA 1
ATOM 789 C C . PRO A 1 106 ? -20.723 -4.375 -5.932 1.00 67.75 106 PRO A C 1
ATOM 791 O O . PRO A 1 106 ? -19.540 -4.253 -6.332 1.00 67.75 106 PRO A O 1
#

Mean predicted aligned error: 6.29 Å

InterPro domains:
  IPR035906 MetI-like superfamily [SSF161098] (47-105)

Radius of gyration: 24.53 Å; Cα contacts (8 Å, |Δi|>4): 29; chains: 1; bounding box: 57×31×57 Å

Organism: NCBI:txid1944635